Protein AF-A0A519RXR5-F1 (afdb_monomer)

Foldseek 3Di:
DVVVVVVVVVVVVVVVPPDPDPDDDDPADWDADPVNQWIWGWDDDDPDTDIFTADGPCQADPVPRHGQFCCVDPDNVRRHHHNHGDD

Sequence (87 aa):
MFKSLLLLLALWLGVASQAAQAQTLSPLGIWTNADKKATYEIYKCGDKLCGKLVTLAVPNDPATGKPKLDAKNPEPKLQTRPLLGLV

Solvent-accessible surface area (backbone atoms only — not comparable to full-atom values): 5341 Å² total; per-residue (Å²): 110,72,70,59,51,52,53,51,51,54,55,53,58,60,68,71,66,72,74,79,76,80,80,73,89,66,83,65,45,81,46,63,49,96,83,64,48,39,31,34,36,31,43,80,57,82,99,41,81,42,55,29,33,71,45,48,76,71,52,41,36,89,89,76,68,42,71,34,47,31,66,82,46,91,52,72,90,51,22,77,40,56,44,72,66,40,108

Structure (mmCIF, N/CA/C/O backbone):
data_AF-A0A519RXR5-F1
#
_entry.id   AF-A0A519RXR5-F1
#
loop_
_atom_site.group_PDB
_atom_site.id
_atom_site.type_symbol
_atom_site.label_atom_id
_atom_site.label_alt_id
_atom_site.label_comp_id
_atom_site.label_asym_id
_atom_site.label_entity_id
_atom_site.label_seq_id
_atom_site.pdbx_PDB_ins_code
_atom_site.Cartn_x
_atom_site.Cartn_y
_atom_site.Cartn_z
_atom_site.occupancy
_atom_site.B_iso_or_equiv
_atom_site.auth_seq_id
_atom_site.auth_comp_id
_atom_site.auth_asym_id
_atom_site.auth_atom_id
_atom_site.pdbx_PDB_model_num
ATOM 1 N N . MET A 1 1 ? 58.358 3.839 -29.891 1.00 63.81 1 MET A N 1
ATOM 2 C CA . MET A 1 1 ? 57.215 4.499 -30.564 1.00 63.81 1 MET A CA 1
ATOM 3 C C . MET A 1 1 ? 56.070 3.520 -30.828 1.00 63.81 1 MET A C 1
ATOM 5 O O . MET A 1 1 ? 55.005 3.719 -30.267 1.00 63.81 1 MET A O 1
ATOM 9 N N . PHE A 1 2 ? 56.282 2.417 -31.561 1.00 68.25 2 PHE A N 1
ATOM 10 C CA . PHE A 1 2 ? 55.213 1.454 -31.902 1.00 68.25 2 PHE A CA 1
ATOM 11 C C . PHE A 1 2 ? 54.564 0.745 -30.689 1.00 68.25 2 PHE A C 1
ATOM 13 O O . PHE A 1 2 ? 53.345 0.646 -30.609 1.00 68.25 2 PHE A O 1
ATOM 20 N N . LYS A 1 3 ? 55.357 0.329 -29.687 1.00 64.50 3 LYS A N 1
ATOM 21 C CA . LYS A 1 3 ? 54.844 -0.267 -28.431 1.00 64.50 3 LYS A CA 1
ATOM 22 C C . LYS A 1 3 ? 53.996 0.704 -27.601 1.00 64.50 3 LYS A C 1
ATOM 24 O O . LYS A 1 3 ? 52.994 0.300 -27.025 1.00 64.50 3 LYS A O 1
ATOM 29 N N . SER A 1 4 ? 54.381 1.979 -27.568 1.00 73.00 4 SER A N 1
ATOM 30 C CA . SER A 1 4 ? 53.629 3.036 -26.881 1.00 73.00 4 SER A CA 1
ATOM 31 C C . SER A 1 4 ? 52.301 3.322 -27.588 1.00 73.00 4 SER A C 1
ATOM 33 O O . SER A 1 4 ? 51.294 3.528 -26.925 1.00 73.00 4 SER A O 1
ATOM 35 N N . LEU A 1 5 ? 52.281 3.258 -28.924 1.00 76.44 5 LEU A N 1
ATOM 36 C CA . LEU A 1 5 ? 51.066 3.416 -29.727 1.00 76.44 5 LEU A CA 1
ATOM 37 C C . LEU A 1 5 ? 50.084 2.248 -29.523 1.00 76.44 5 LEU A C 1
ATOM 39 O O . LEU A 1 5 ? 48.887 2.472 -29.390 1.00 76.44 5 LEU A O 1
ATOM 43 N N . LEU A 1 6 ? 50.593 1.016 -29.417 1.00 79.19 6 LEU A N 1
ATOM 44 C CA . LEU A 1 6 ? 49.786 -0.172 -29.109 1.00 79.19 6 LEU A CA 1
ATOM 45 C C . LEU A 1 6 ? 49.182 -0.125 -27.696 1.00 79.19 6 LEU A C 1
ATOM 47 O O . LEU A 1 6 ? 48.024 -0.489 -27.515 1.00 79.19 6 LEU A O 1
ATOM 51 N N . LEU A 1 7 ? 49.936 0.365 -26.707 1.00 80.25 7 LEU A N 1
ATOM 52 C CA . LEU A 1 7 ? 49.447 0.565 -25.337 1.00 80.25 7 LEU A CA 1
ATOM 53 C C . LEU A 1 7 ? 48.343 1.626 -25.261 1.00 80.25 7 LEU A C 1
ATOM 55 O O . LEU A 1 7 ? 47.343 1.425 -24.576 1.00 80.25 7 LEU A O 1
ATOM 59 N N . LEU A 1 8 ? 48.495 2.729 -25.997 1.00 81.69 8 LEU A N 1
ATOM 60 C CA . LEU A 1 8 ? 47.481 3.782 -26.076 1.00 81.69 8 LEU A CA 1
ATOM 61 C C . LEU A 1 8 ? 46.210 3.299 -26.789 1.00 81.69 8 LEU A C 1
ATOM 63 O O . LEU A 1 8 ? 45.107 3.602 -26.341 1.00 81.69 8 LEU A O 1
ATOM 67 N N . LEU A 1 9 ? 46.352 2.493 -27.845 1.00 79.62 9 LEU A N 1
ATOM 68 C CA . LEU A 1 9 ? 45.221 1.892 -28.553 1.00 79.62 9 LEU A CA 1
ATOM 69 C C . LEU A 1 9 ? 44.459 0.888 -27.671 1.00 79.62 9 LEU A C 1
ATOM 71 O O . LEU A 1 9 ? 43.230 0.885 -27.665 1.00 79.62 9 LEU A O 1
ATOM 75 N N . ALA A 1 10 ? 45.172 0.079 -26.882 1.00 78.31 10 ALA A N 1
ATOM 76 C CA . ALA A 1 10 ? 44.565 -0.854 -25.934 1.00 78.31 10 ALA A CA 1
ATOM 77 C C . ALA A 1 10 ? 43.813 -0.133 -24.800 1.00 78.31 10 ALA A C 1
ATOM 79 O O . ALA A 1 10 ? 42.710 -0.545 -24.441 1.00 78.31 10 ALA A O 1
ATOM 80 N N . LEU A 1 11 ? 44.361 0.973 -24.278 1.00 76.62 11 LEU A N 1
ATOM 81 C CA . LEU A 1 11 ? 43.653 1.807 -23.302 1.00 76.62 11 LEU A CA 1
ATOM 82 C C . LEU A 1 11 ? 42.381 2.428 -23.895 1.00 76.62 11 LEU A C 1
ATOM 84 O O . LEU A 1 11 ? 41.351 2.468 -23.227 1.00 76.62 11 LEU A O 1
ATOM 88 N N . TRP A 1 12 ? 42.430 2.885 -25.148 1.00 72.25 12 TRP A N 1
ATOM 89 C CA . TRP A 1 12 ? 41.287 3.527 -25.799 1.00 72.25 12 TRP A CA 1
ATOM 90 C C . TRP A 1 12 ? 40.135 2.546 -26.071 1.00 72.25 12 TRP A C 1
ATOM 92 O O . TRP A 1 12 ? 38.972 2.873 -25.833 1.00 72.25 12 TRP A O 1
ATOM 102 N N . LEU A 1 13 ? 40.458 1.308 -26.461 1.00 70.75 13 LEU A N 1
ATOM 103 C CA . LEU A 1 13 ? 39.477 0.230 -26.631 1.00 70.75 13 LEU A CA 1
ATOM 104 C C . LEU A 1 13 ? 38.843 -0.216 -25.302 1.00 70.75 13 LEU A C 1
ATOM 106 O O . LEU A 1 13 ? 37.668 -0.578 -25.280 1.00 70.75 13 LEU A O 1
ATOM 110 N N . GLY A 1 14 ? 39.581 -0.146 -24.187 1.00 68.44 14 GLY A N 1
ATOM 111 C CA . GLY A 1 14 ? 39.054 -0.470 -22.856 1.00 68.44 14 GLY A CA 1
ATOM 112 C C . GLY A 1 14 ? 37.961 0.497 -22.385 1.00 68.44 14 GLY A C 1
ATOM 113 O O . GLY A 1 14 ? 36.947 0.062 -21.839 1.00 68.44 14 GLY A O 1
ATOM 114 N N . VAL A 1 15 ? 38.116 1.798 -22.656 1.00 63.47 15 VAL A N 1
ATOM 115 C CA . VAL A 1 15 ? 37.150 2.841 -22.249 1.00 63.47 15 VAL A CA 1
ATOM 116 C C . VAL A 1 15 ? 35.873 2.812 -23.101 1.00 63.47 15 VAL A C 1
ATOM 118 O O . VAL A 1 15 ? 34.795 3.127 -22.602 1.00 63.47 15 VAL A O 1
ATOM 121 N N . ALA A 1 16 ? 35.961 2.372 -24.360 1.00 61.47 16 ALA A N 1
ATOM 122 C CA . ALA A 1 16 ? 34.827 2.314 -25.288 1.00 61.47 16 ALA A CA 1
ATOM 123 C C . ALA A 1 16 ? 33.828 1.165 -25.015 1.00 61.47 16 ALA A C 1
ATOM 125 O O . ALA A 1 16 ? 32.777 1.107 -25.647 1.00 61.47 16 ALA A O 1
ATOM 126 N N . SER A 1 17 ? 34.134 0.252 -24.086 1.00 62.19 17 SER A N 1
ATOM 127 C CA . SER A 1 17 ? 33.330 -0.958 -23.836 1.00 62.19 17 SER A CA 1
ATOM 128 C C . SER A 1 17 ? 32.198 -0.793 -22.812 1.00 62.19 17 SER A C 1
ATOM 130 O O . SER A 1 17 ? 31.413 -1.719 -22.607 1.00 62.19 17 SER A O 1
ATOM 132 N N . GLN A 1 18 ? 32.049 0.382 -22.193 1.00 67.19 18 GLN A N 1
ATOM 133 C CA . GLN A 1 18 ? 30.923 0.648 -21.297 1.00 67.19 18 GLN A CA 1
ATOM 134 C C . GLN A 1 18 ? 29.699 1.089 -22.103 1.00 67.19 18 GLN A C 1
ATOM 136 O O . GLN A 1 18 ? 29.403 2.276 -22.226 1.00 67.19 18 GLN A O 1
ATOM 141 N N . ALA A 1 19 ? 28.977 0.119 -22.667 1.00 67.62 19 ALA A N 1
ATOM 142 C CA . ALA A 1 19 ? 27.640 0.364 -23.187 1.00 67.62 19 ALA A CA 1
ATOM 143 C C . ALA A 1 19 ? 26.747 0.825 -22.025 1.00 67.62 19 ALA A C 1
ATOM 145 O O . ALA A 1 19 ? 26.446 0.051 -21.115 1.00 67.62 19 ALA A O 1
ATOM 146 N N . ALA A 1 20 ? 26.342 2.095 -22.037 1.00 69.50 20 ALA A N 1
ATOM 147 C CA . ALA A 1 20 ? 25.356 2.604 -21.098 1.00 69.50 20 ALA A CA 1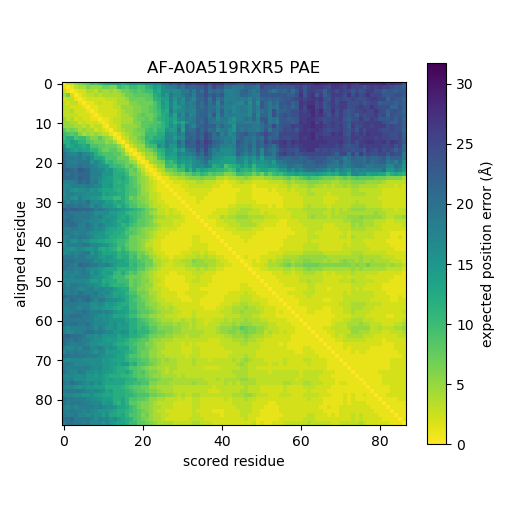
ATOM 148 C C . ALA A 1 20 ? 24.065 1.793 -21.271 1.00 69.50 20 ALA A C 1
ATOM 150 O O . ALA A 1 20 ? 23.412 1.862 -22.313 1.00 69.50 20 ALA A O 1
ATOM 151 N N . GLN A 1 21 ? 23.703 0.989 -20.270 1.00 72.81 21 GLN A N 1
ATOM 152 C CA . GLN A 1 21 ? 22.404 0.333 -20.276 1.00 72.81 21 GLN A CA 1
ATOM 153 C C . GLN A 1 21 ? 21.337 1.407 -20.087 1.00 72.81 21 GLN A C 1
ATOM 155 O O . GLN A 1 21 ? 21.317 2.104 -19.072 1.00 72.81 21 GLN A O 1
ATOM 160 N N . ALA A 1 22 ? 20.454 1.555 -21.074 1.00 74.00 22 ALA A N 1
ATOM 161 C CA . ALA A 1 22 ? 19.288 2.407 -20.930 1.00 74.00 22 ALA A CA 1
ATOM 162 C C . ALA A 1 22 ? 18.435 1.862 -19.779 1.00 74.00 22 ALA A C 1
ATOM 164 O O . ALA A 1 22 ? 17.941 0.734 -19.842 1.00 74.00 22 ALA A O 1
ATOM 165 N N . GLN A 1 23 ? 18.277 2.649 -18.715 1.00 76.44 23 GLN A N 1
ATOM 166 C CA . GLN A 1 23 ? 17.331 2.307 -17.666 1.00 76.44 23 GLN A CA 1
ATOM 167 C C . GLN A 1 23 ? 15.926 2.377 -18.260 1.00 76.44 23 GLN A C 1
ATOM 169 O O . GLN A 1 23 ? 15.448 3.440 -18.655 1.00 76.44 23 GLN A O 1
ATOM 174 N N . THR A 1 24 ? 15.257 1.233 -18.345 1.00 83.25 24 THR A N 1
ATOM 175 C CA . THR A 1 24 ? 13.831 1.194 -18.657 1.00 83.25 24 THR A CA 1
ATOM 176 C C . THR A 1 24 ? 13.070 1.797 -17.485 1.00 83.25 24 THR A C 1
ATOM 178 O O . THR A 1 24 ? 13.214 1.323 -16.355 1.00 83.25 24 THR A O 1
ATOM 181 N N . LEU A 1 25 ? 12.253 2.820 -17.747 1.00 88.00 25 LEU A N 1
ATOM 182 C CA . LEU A 1 25 ? 11.347 3.363 -16.739 1.00 88.00 25 LEU A CA 1
ATOM 183 C C . LEU A 1 25 ? 10.452 2.238 -16.219 1.00 88.00 25 LEU A C 1
ATOM 185 O O . LEU A 1 25 ? 9.812 1.526 -16.993 1.00 88.00 25 LEU A O 1
ATOM 189 N N . SER A 1 26 ? 10.433 2.076 -14.902 1.00 92.00 26 SER A N 1
ATOM 190 C CA . SER A 1 26 ? 9.669 1.036 -14.232 1.00 92.00 26 SER A CA 1
ATOM 191 C C . SER A 1 26 ? 8.855 1.664 -13.107 1.00 92.00 26 SER A C 1
ATOM 193 O O . SER A 1 26 ? 9.416 2.416 -12.310 1.00 92.00 26 SER A O 1
ATOM 195 N N . PRO A 1 27 ? 7.554 1.351 -13.000 1.00 94.75 27 PRO A N 1
ATOM 196 C CA . PRO A 1 27 ? 6.751 1.771 -11.861 1.00 94.75 27 PRO A CA 1
ATOM 197 C C . PRO A 1 27 ? 7.045 0.932 -10.608 1.00 94.75 27 PRO A C 1
ATOM 199 O O . PRO A 1 27 ? 6.515 1.235 -9.547 1.00 94.75 27 PRO A O 1
ATOM 202 N N . LEU A 1 28 ? 7.852 -0.131 -10.708 1.00 96.81 28 LEU A N 1
ATOM 203 C CA . LEU A 1 28 ? 8.140 -1.021 -9.584 1.00 96.81 28 LEU A CA 1
ATOM 204 C C . LEU A 1 28 ? 8.941 -0.312 -8.490 1.00 96.81 28 LEU A C 1
ATOM 206 O O . LEU A 1 28 ? 9.890 0.412 -8.784 1.00 96.81 28 LEU A O 1
ATOM 210 N N . GLY A 1 29 ? 8.597 -0.589 -7.234 1.00 97.38 29 GLY A N 1
ATOM 211 C CA . GLY A 1 29 ? 9.311 -0.078 -6.067 1.00 97.38 29 GLY A CA 1
ATOM 212 C C . GLY A 1 29 ? 8.399 0.569 -5.033 1.00 97.38 29 GLY A C 1
ATOM 213 O O . GLY A 1 29 ? 7.175 0.442 -5.087 1.00 97.38 29 GLY A O 1
ATOM 214 N N . ILE A 1 30 ? 9.024 1.254 -4.073 1.00 98.06 30 ILE A N 1
ATOM 215 C CA . ILE A 1 30 ? 8.334 1.966 -2.998 1.00 98.06 30 ILE A CA 1
ATOM 216 C C . ILE A 1 30 ? 8.159 3.430 -3.383 1.00 98.06 30 ILE A C 1
ATOM 218 O O . ILE A 1 30 ? 9.125 4.138 -3.659 1.00 98.06 30 ILE A O 1
ATOM 222 N N . TRP A 1 31 ? 6.916 3.884 -3.332 1.00 98.00 31 TRP A N 1
ATOM 223 C CA . TRP A 1 31 ? 6.512 5.241 -3.661 1.00 98.00 31 TRP A CA 1
ATOM 224 C C . TRP A 1 31 ? 5.821 5.888 -2.476 1.00 98.00 31 TRP A C 1
ATOM 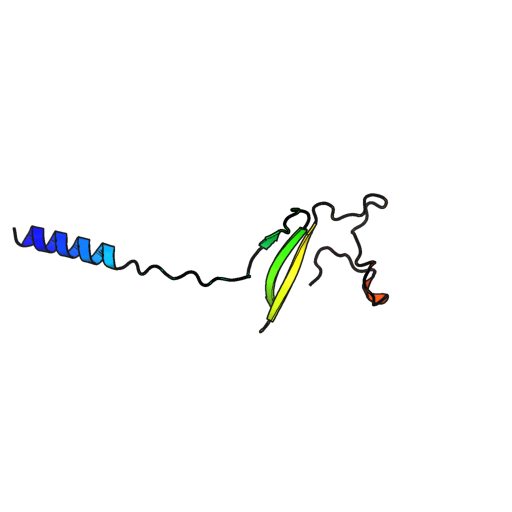226 O O . TRP A 1 31 ? 5.222 5.212 -1.644 1.00 98.00 31 TRP A O 1
ATOM 236 N N . THR A 1 32 ? 5.857 7.213 -2.412 1.00 97.75 32 THR A N 1
ATOM 237 C CA . THR A 1 32 ? 5.069 7.986 -1.451 1.00 97.75 32 THR A CA 1
ATOM 238 C C . THR A 1 32 ? 4.178 8.975 -2.186 1.00 97.75 32 THR A C 1
ATOM 240 O O . THR A 1 32 ? 4.490 9.383 -3.305 1.00 97.75 32 THR A O 1
ATOM 243 N N . ASN A 1 33 ? 3.051 9.348 -1.583 1.00 95.94 33 ASN A N 1
ATOM 244 C CA . ASN A 1 33 ? 2.216 10.409 -2.136 1.00 95.94 33 ASN A CA 1
ATOM 245 C C . ASN A 1 33 ? 2.833 11.796 -1.881 1.00 95.94 33 ASN A C 1
ATOM 247 O O . ASN A 1 33 ? 3.708 11.947 -1.031 1.00 95.94 33 ASN A O 1
ATOM 251 N N . ALA A 1 34 ? 2.352 12.822 -2.591 1.00 97.44 34 ALA A N 1
ATOM 252 C CA . ALA A 1 34 ? 2.864 14.193 -2.467 1.00 97.44 34 ALA A CA 1
ATOM 253 C C . ALA A 1 34 ? 2.851 14.709 -1.013 1.00 97.44 34 ALA A C 1
ATOM 255 O O . ALA A 1 34 ? 3.810 15.331 -0.561 1.00 97.44 34 ALA A O 1
ATOM 256 N N . ASP A 1 35 ? 1.805 14.356 -0.261 1.00 96.75 35 ASP A N 1
ATOM 257 C CA . ASP A 1 35 ? 1.646 14.721 1.151 1.00 96.75 35 ASP A CA 1
ATOM 258 C C . ASP A 1 35 ? 2.549 13.926 2.111 1.00 96.75 35 ASP A C 1
ATOM 260 O O . ASP A 1 35 ? 2.539 14.191 3.312 1.00 96.75 35 ASP A O 1
ATOM 264 N N . LYS A 1 36 ? 3.275 12.911 1.623 1.00 95.94 36 LYS A N 1
ATOM 265 C CA . LYS A 1 36 ? 4.117 11.993 2.412 1.00 95.94 36 LYS A CA 1
ATOM 266 C C . LYS A 1 36 ? 3.373 11.292 3.560 1.00 95.94 36 LYS A C 1
ATOM 268 O O . LYS A 1 36 ? 3.956 10.950 4.586 1.00 95.94 36 LYS A O 1
ATOM 273 N N . LYS A 1 37 ? 2.064 11.076 3.400 1.00 97.12 37 LYS A N 1
ATOM 274 C CA . LYS A 1 37 ? 1.184 10.454 4.408 1.00 97.12 37 LYS A CA 1
ATOM 275 C C . LYS A 1 37 ? 1.053 8.944 4.253 1.00 97.12 37 LYS A C 1
ATOM 277 O O . LYS A 1 37 ? 0.601 8.286 5.188 1.00 97.12 37 LYS A O 1
ATOM 282 N N . ALA A 1 38 ? 1.403 8.410 3.091 1.00 97.50 38 ALA A N 1
ATOM 283 C CA . ALA A 1 38 ? 1.303 6.995 2.781 1.00 97.50 38 ALA A CA 1
ATOM 284 C C . ALA A 1 38 ? 2.473 6.562 1.898 1.00 97.50 38 ALA A C 1
ATOM 286 O O . ALA A 1 38 ? 2.952 7.349 1.072 1.00 97.50 38 ALA A O 1
ATOM 287 N N . THR A 1 39 ? 2.908 5.314 2.055 1.00 98.25 39 THR A N 1
ATOM 288 C CA . THR A 1 39 ? 3.806 4.669 1.095 1.00 98.25 39 THR A CA 1
ATOM 289 C C . THR A 1 39 ? 3.160 3.438 0.489 1.00 98.25 39 THR A C 1
ATOM 291 O O . THR A 1 39 ? 2.415 2.717 1.156 1.00 98.25 39 THR A O 1
ATOM 294 N N . TYR A 1 40 ? 3.452 3.216 -0.785 1.00 98.31 40 TYR A N 1
ATOM 295 C CA . TYR A 1 40 ? 2.894 2.149 -1.593 1.00 98.31 40 TYR A CA 1
ATOM 296 C C . TYR A 1 40 ? 4.023 1.345 -2.218 1.00 98.31 40 TYR A C 1
ATOM 298 O O . TYR A 1 40 ? 4.977 1.925 -2.729 1.00 98.31 40 TYR A O 1
ATOM 306 N N . GLU A 1 41 ? 3.902 0.027 -2.214 1.00 98.50 41 GLU A N 1
ATOM 307 C CA . GLU A 1 41 ? 4.764 -0.856 -2.990 1.00 98.50 41 GLU A CA 1
ATOM 308 C C . GLU A 1 41 ? 4.044 -1.240 -4.269 1.00 98.50 41 GLU A C 1
ATOM 310 O O . GLU A 1 41 ? 2.969 -1.834 -4.216 1.00 98.50 41 GLU A O 1
ATOM 315 N N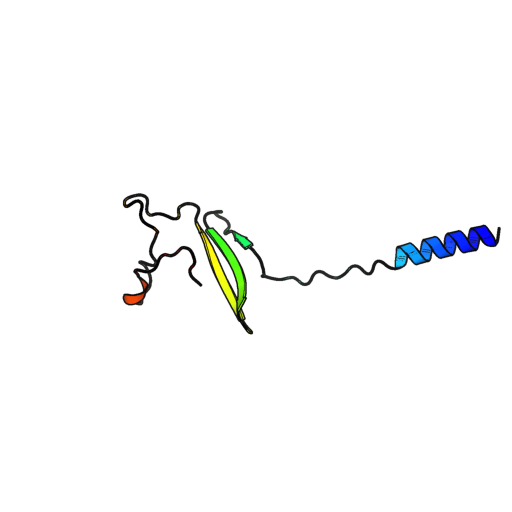 . ILE A 1 42 ? 4.644 -0.921 -5.410 1.00 98.50 42 ILE A N 1
ATOM 316 C CA . ILE A 1 42 ? 4.196 -1.420 -6.704 1.00 98.50 42 ILE A CA 1
ATOM 317 C C . ILE A 1 42 ? 5.070 -2.619 -7.056 1.00 98.50 42 ILE A C 1
ATOM 319 O O . ILE A 1 42 ? 6.288 -2.491 -7.204 1.00 98.50 42 ILE A O 1
ATOM 323 N N . TYR A 1 43 ? 4.444 -3.783 -7.203 1.00 98.19 43 TYR A N 1
ATOM 324 C CA . TYR A 1 43 ? 5.124 -5.050 -7.459 1.00 98.19 43 TYR A CA 1
ATOM 325 C C . TYR A 1 43 ? 4.401 -5.871 -8.534 1.00 98.19 43 TYR A C 1
ATOM 327 O O . TYR A 1 43 ? 3.229 -5.640 -8.841 1.00 98.19 43 TYR A O 1
ATOM 335 N N . LYS A 1 44 ? 5.104 -6.837 -9.135 1.00 97.62 44 LYS A N 1
ATOM 336 C CA . LYS A 1 44 ? 4.502 -7.764 -10.104 1.00 97.62 44 LYS A CA 1
ATOM 337 C C . LYS A 1 44 ? 3.654 -8.810 -9.381 1.00 97.62 44 LYS A C 1
ATOM 339 O O . LYS A 1 44 ? 4.137 -9.462 -8.460 1.00 97.62 44 LYS A O 1
ATOM 344 N N . CYS A 1 45 ? 2.428 -9.019 -9.844 1.00 97.25 45 CYS A N 1
ATOM 345 C CA . CYS A 1 45 ? 1.517 -10.053 -9.360 1.00 97.25 45 CYS A CA 1
ATOM 346 C C . CYS A 1 45 ? 0.962 -10.844 -10.557 1.00 97.25 45 CYS A C 1
ATOM 348 O O . CYS A 1 45 ? -0.108 -10.556 -11.093 1.00 97.25 45 CYS A O 1
ATOM 350 N N . GLY A 1 46 ? 1.746 -11.821 -11.025 1.00 95.88 46 GLY A N 1
ATOM 351 C CA . GLY A 1 46 ? 1.515 -12.487 -12.311 1.00 95.88 46 GLY A CA 1
ATOM 352 C C . GLY A 1 46 ? 1.793 -11.534 -13.475 1.00 95.88 46 GLY A C 1
ATOM 353 O O . GLY A 1 46 ? 2.802 -10.829 -13.470 1.00 95.88 46 GLY A O 1
ATOM 354 N N . ASP A 1 47 ? 0.863 -11.467 -14.427 1.00 96.38 47 ASP A N 1
ATOM 355 C CA . ASP A 1 47 ? 0.954 -10.590 -15.606 1.00 96.38 47 ASP A CA 1
ATOM 356 C C . ASP A 1 47 ? 0.494 -9.146 -15.334 1.00 96.38 47 ASP A C 1
ATOM 358 O O . ASP A 1 47 ? 0.369 -8.332 -16.249 1.00 96.38 47 ASP A O 1
ATOM 362 N N . LYS A 1 48 ? 0.207 -8.815 -14.070 1.00 96.81 48 LYS A N 1
ATOM 363 C CA . LYS A 1 48 ? -0.283 -7.504 -13.634 1.00 96.81 48 LYS A CA 1
ATOM 364 C C . LYS A 1 48 ? 0.699 -6.829 -12.683 1.00 96.81 48 LYS A C 1
ATOM 366 O O . LYS A 1 48 ? 1.627 -7.443 -12.152 1.00 96.81 48 LYS A O 1
ATOM 371 N N . LEU A 1 49 ? 0.445 -5.550 -12.438 1.00 97.81 49 LEU A N 1
ATOM 372 C CA . LEU A 1 49 ? 1.013 -4.819 -11.315 1.00 97.81 49 LEU A CA 1
ATOM 373 C C . LEU A 1 49 ? -0.024 -4.735 -10.200 1.00 97.81 49 LEU A C 1
ATOM 375 O O . LEU A 1 49 ? -1.192 -4.449 -10.458 1.00 97.81 49 LEU A O 1
ATOM 379 N N . CYS A 1 50 ? 0.428 -4.963 -8.976 1.00 98.19 50 CYS A N 1
ATOM 380 C CA . CYS A 1 50 ? -0.348 -4.773 -7.764 1.00 98.19 50 CYS A CA 1
ATOM 381 C C . CYS A 1 50 ? 0.286 -3.661 -6.932 1.00 98.19 50 CYS A C 1
ATOM 383 O O . CYS A 1 50 ? 1.495 -3.431 -7.006 1.00 98.19 50 CYS A O 1
ATOM 385 N N . GLY A 1 51 ? -0.545 -2.972 -6.155 1.00 98.06 51 GLY A N 1
ATOM 386 C CA . GLY A 1 51 ? -0.127 -1.901 -5.262 1.00 98.06 51 GLY A CA 1
ATOM 387 C C . GLY A 1 51 ? -0.482 -2.255 -3.829 1.00 98.06 51 GLY A C 1
ATOM 388 O O . GLY A 1 51 ? -1.654 -2.451 -3.540 1.00 98.06 51 GLY A O 1
ATOM 389 N N . LYS A 1 52 ? 0.501 -2.311 -2.930 1.00 98.38 52 LYS A N 1
ATOM 390 C CA . LYS A 1 52 ? 0.265 -2.539 -1.502 1.00 98.38 52 LYS A CA 1
ATOM 391 C C . LYS A 1 52 ? 0.432 -1.253 -0.712 1.00 98.38 52 LYS A C 1
ATOM 393 O O . LYS A 1 52 ? 1.45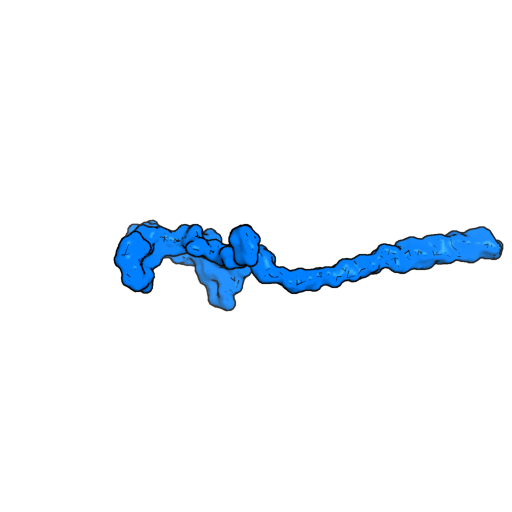4 -0.592 -0.858 1.00 98.38 52 LYS A O 1
ATOM 398 N N . LEU A 1 53 ? -0.500 -0.922 0.181 1.00 98.12 53 LEU A N 1
ATOM 399 C CA . LEU A 1 53 ? -0.299 0.161 1.153 1.00 98.12 53 LEU A CA 1
ATOM 400 C C . LEU A 1 53 ? 0.658 -0.311 2.261 1.00 98.12 53 LEU A C 1
ATOM 402 O O . LEU A 1 53 ? 0.253 -1.044 3.162 1.00 98.12 53 LEU A O 1
ATOM 406 N N . VAL A 1 54 ? 1.930 0.086 2.195 1.00 97.94 54 VAL A N 1
ATOM 407 C CA . VAL A 1 54 ? 2.991 -0.425 3.084 1.00 97.94 54 VAL A CA 1
ATOM 408 C C . VAL A 1 54 ? 3.084 0.363 4.37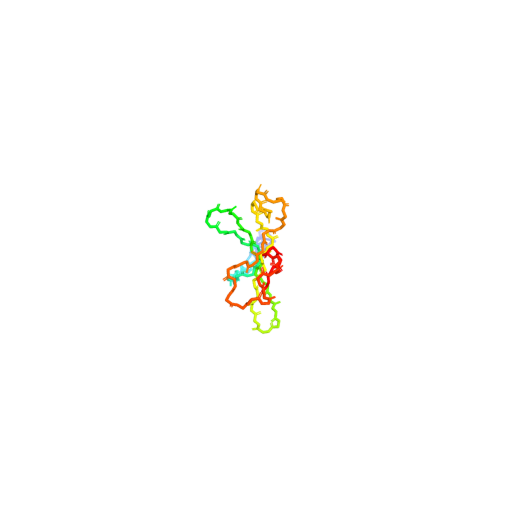8 1.00 97.94 54 VAL A C 1
ATOM 410 O O . VAL A 1 54 ? 3.272 -0.230 5.438 1.00 97.94 54 VAL A O 1
ATOM 413 N N . THR A 1 55 ? 2.938 1.688 4.319 1.00 97.56 55 THR A N 1
ATOM 414 C CA . THR A 1 55 ? 2.938 2.529 5.52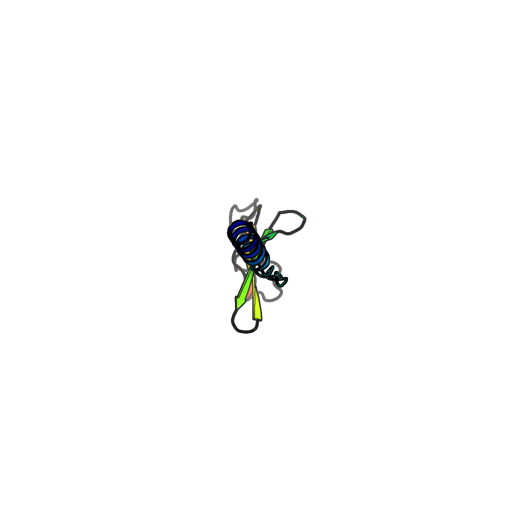1 1.00 97.56 55 THR A CA 1
ATOM 415 C C . THR A 1 55 ? 1.897 3.635 5.451 1.00 97.56 55 THR A C 1
ATOM 417 O O . THR A 1 55 ? 1.534 4.127 4.382 1.00 97.56 55 THR A O 1
ATOM 420 N N . LEU A 1 56 ? 1.447 4.050 6.632 1.00 97.62 56 LEU A N 1
ATOM 421 C CA . LEU A 1 56 ? 0.660 5.251 6.862 1.00 97.62 56 LEU A CA 1
ATOM 422 C C . LEU A 1 56 ? 1.384 6.078 7.921 1.00 97.62 56 LEU A C 1
ATOM 424 O O . LEU A 1 56 ? 1.780 5.531 8.945 1.00 97.62 56 LEU A O 1
ATOM 428 N N . ALA A 1 57 ? 1.502 7.390 7.716 1.00 96.69 57 ALA A N 1
ATOM 429 C CA . ALA A 1 57 ? 2.068 8.299 8.717 1.00 96.69 57 ALA A CA 1
ATOM 430 C C . ALA A 1 57 ? 1.272 8.264 10.034 1.00 96.69 57 ALA A C 1
ATOM 432 O O . ALA A 1 57 ? 1.828 8.424 11.114 1.00 96.69 57 ALA A O 1
ATOM 433 N N . VAL A 1 58 ? -0.037 8.015 9.936 1.00 96.62 58 VAL A N 1
ATOM 434 C CA . VAL A 1 58 ? -0.936 7.796 11.074 1.00 96.62 58 VAL A CA 1
ATOM 435 C C . VAL A 1 58 ? -1.701 6.491 10.812 1.00 96.62 58 VAL A C 1
ATOM 437 O O . VAL A 1 58 ? -2.759 6.545 10.171 1.00 96.62 58 VAL A O 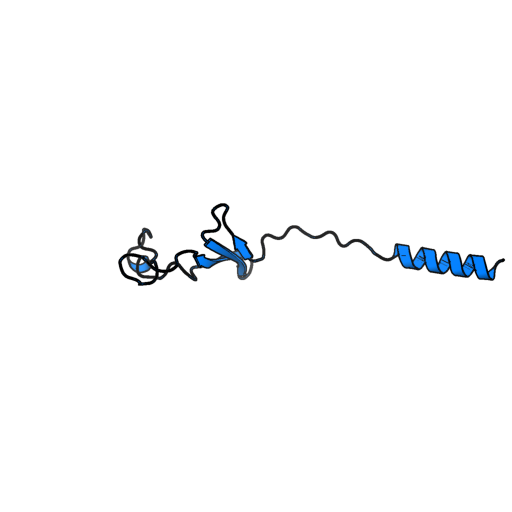1
ATOM 440 N N . PRO A 1 59 ? -1.156 5.324 11.213 1.00 95.50 59 PRO A N 1
ATOM 441 C CA . PRO A 1 59 ? -1.722 4.010 10.885 1.00 95.50 59 PRO A CA 1
ATOM 442 C C . PRO A 1 59 ? -2.927 3.643 11.757 1.00 95.50 59 PRO A C 1
ATOM 444 O O . PRO A 1 59 ? -3.810 2.910 11.311 1.00 95.50 59 PRO A O 1
ATOM 447 N N . ASN A 1 60 ? -2.990 4.203 12.964 1.00 97.69 60 ASN A N 1
ATOM 448 C CA . ASN A 1 60 ? -4.076 3.990 13.909 1.00 97.69 60 ASN A CA 1
ATOM 449 C C . ASN A 1 60 ? -5.017 5.198 13.934 1.00 97.69 60 ASN A C 1
ATOM 451 O O . ASN A 1 60 ? -4.616 6.333 13.672 1.00 97.69 60 ASN A O 1
ATOM 455 N N . ASP A 1 61 ? -6.284 4.951 14.222 1.00 95.69 61 ASP A N 1
ATOM 456 C CA . ASP A 1 61 ? -7.280 5.971 14.490 1.00 95.69 61 ASP A CA 1
ATOM 457 C C . ASP A 1 61 ? -6.937 6.699 15.810 1.00 95.69 61 ASP A C 1
ATOM 459 O O . ASP A 1 61 ? -6.773 6.036 16.837 1.00 95.69 61 ASP A O 1
ATOM 463 N N . PRO A 1 62 ? -6.806 8.039 15.817 1.00 94.69 62 PRO A N 1
ATOM 464 C CA . PRO A 1 62 ? -6.389 8.776 17.011 1.00 94.69 62 PRO A CA 1
ATOM 465 C C . PRO A 1 62 ? -7.371 8.720 18.186 1.00 94.69 62 PRO A C 1
ATOM 467 O O . PRO A 1 62 ? -6.948 8.912 19.321 1.00 94.69 62 PRO A O 1
ATOM 470 N N . ALA A 1 63 ? -8.663 8.488 17.936 1.00 95.38 63 ALA A N 1
ATOM 471 C CA . ALA A 1 63 ? -9.676 8.448 18.987 1.00 95.38 63 ALA A CA 1
ATOM 472 C C . ALA A 1 63 ? -9.726 7.078 19.676 1.00 95.38 63 ALA A C 1
ATOM 474 O O . ALA A 1 63 ? -9.961 6.991 20.878 1.00 95.38 63 ALA A O 1
ATOM 475 N N . THR A 1 64 ? -9.501 6.003 18.919 1.00 95.81 64 THR A N 1
ATOM 476 C CA . THR A 1 64 ? -9.627 4.624 19.420 1.00 95.81 64 THR A CA 1
ATOM 477 C C . THR A 1 64 ? -8.292 3.924 19.664 1.00 95.81 64 THR A C 1
ATOM 479 O O . THR A 1 64 ? -8.262 2.889 20.328 1.00 95.81 64 THR A O 1
ATOM 482 N N . GLY A 1 65 ? -7.196 4.428 19.093 1.00 96.88 65 GLY A N 1
ATOM 483 C CA . GLY A 1 65 ? -5.878 3.788 19.107 1.00 96.88 65 GLY A CA 1
ATOM 484 C C . GLY A 1 65 ? -5.772 2.523 18.244 1.00 96.88 65 GLY A C 1
ATOM 485 O O . GLY A 1 65 ? -4.702 1.918 18.179 1.00 96.88 65 GLY A O 1
ATOM 486 N N . LYS A 1 66 ? -6.851 2.112 17.568 1.00 96.88 66 LYS A N 1
ATOM 487 C CA . LYS A 1 66 ? -6.914 0.889 16.751 1.00 96.88 66 LYS A CA 1
ATOM 488 C C . LYS A 1 66 ? -6.479 1.155 15.306 1.00 96.88 66 LYS A C 1
ATOM 490 O O . LYS A 1 66 ? -6.564 2.299 14.869 1.00 96.88 66 LYS A O 1
ATOM 495 N N . PRO A 1 67 ? -6.062 0.136 14.532 1.00 97.69 67 PRO A N 1
ATOM 496 C CA . PRO A 1 67 ? -5.748 0.309 13.115 1.00 97.69 67 PRO A CA 1
ATOM 497 C C . PRO A 1 67 ? -6.895 0.961 12.342 1.00 97.69 67 PRO A C 1
ATOM 499 O O . PRO A 1 67 ? -8.061 0.622 12.549 1.00 97.69 67 PRO A O 1
ATOM 502 N N . LYS A 1 68 ? -6.566 1.871 11.420 1.00 97.44 68 LYS A N 1
ATOM 503 C CA . LYS A 1 68 ? -7.561 2.428 10.500 1.00 97.44 68 LYS A CA 1
ATOM 504 C C . LYS A 1 68 ? -8.129 1.319 9.625 1.00 97.44 68 LYS A C 1
ATOM 506 O O . LYS A 1 68 ? -7.371 0.558 9.025 1.00 97.44 68 LYS A O 1
ATOM 511 N N . LEU A 1 69 ? -9.452 1.258 9.544 1.00 97.31 69 LEU A N 1
ATOM 512 C CA . LEU A 1 69 ? -10.175 0.264 8.757 1.00 97.31 69 LEU A CA 1
ATOM 513 C C . LEU A 1 69 ? -10.610 0.841 7.409 1.00 97.31 69 LEU A C 1
ATOM 515 O O . LEU A 1 69 ? -10.689 2.061 7.242 1.00 97.31 69 LEU A O 1
ATOM 519 N N . ASP A 1 70 ? -10.939 -0.035 6.465 1.00 97.00 70 ASP A N 1
ATOM 520 C CA . ASP A 1 70 ? -11.506 0.301 5.155 1.00 97.00 70 ASP A CA 1
ATOM 521 C C . ASP A 1 70 ? -12.981 0.743 5.253 1.00 97.00 70 ASP A C 1
ATOM 523 O O . ASP A 1 70 ? -13.847 0.334 4.486 1.00 97.00 70 ASP A O 1
ATOM 527 N N . ALA A 1 71 ? -13.297 1.591 6.232 1.00 96.06 71 ALA A N 1
ATOM 528 C CA . ALA A 1 71 ? -14.662 1.941 6.625 1.00 96.06 71 ALA A CA 1
ATOM 529 C C . ALA A 1 71 ? -15.489 2.605 5.506 1.00 96.06 71 ALA A C 1
ATOM 531 O O . ALA A 1 71 ? -16.709 2.685 5.606 1.00 96.06 71 ALA A O 1
ATOM 532 N N . LYS A 1 72 ? -14.834 3.096 4.446 1.00 96.50 72 LYS A N 1
ATOM 533 C CA . LYS A 1 72 ? -15.478 3.714 3.277 1.00 96.50 72 LYS A CA 1
ATOM 534 C C . LYS A 1 72 ? -15.728 2.732 2.129 1.00 96.50 72 LYS A C 1
ATOM 536 O O . LYS A 1 72 ? -16.199 3.159 1.077 1.00 96.50 72 LYS A O 1
ATOM 541 N N . ASN A 1 73 ? -15.408 1.450 2.296 1.00 97.81 73 ASN A N 1
ATOM 542 C CA . ASN A 1 73 ? -15.660 0.452 1.269 1.00 97.81 73 ASN A CA 1
ATOM 543 C C . ASN A 1 73 ? -17.173 0.311 1.015 1.00 97.81 73 ASN A C 1
ATOM 545 O O . ASN A 1 73 ? -17.926 0.149 1.978 1.00 97.81 73 ASN A O 1
ATOM 549 N N . PRO A 1 74 ? -17.651 0.352 -0.241 1.00 98.00 74 PRO A N 1
ATOM 550 C CA . PRO A 1 74 ? -19.069 0.160 -0.541 1.00 98.00 74 PRO A CA 1
ATOM 551 C C . PRO A 1 74 ? -19.580 -1.241 -0.172 1.00 98.00 74 PRO A C 1
ATOM 553 O O . PRO A 1 74 ? -20.771 -1.404 0.074 1.00 98.00 74 PRO A O 1
ATOM 556 N N . GLU A 1 75 ? -18.705 -2.247 -0.105 1.00 98.06 75 GLU A N 1
ATOM 557 C CA . GLU A 1 75 ? -19.050 -3.598 0.331 1.00 98.06 75 GLU A CA 1
ATOM 558 C C . GLU A 1 75 ? -18.943 -3.709 1.864 1.00 98.06 75 GLU A C 1
ATOM 560 O O . GLU A 1 75 ? -17.830 -3.696 2.401 1.00 98.06 75 GLU A O 1
ATOM 565 N N . PRO A 1 76 ? -20.054 -3.908 2.604 1.00 97.75 76 PRO A N 1
ATOM 566 C CA . PRO A 1 76 ? -20.034 -3.873 4.072 1.00 97.75 76 PRO A CA 1
ATOM 567 C C . PRO A 1 76 ? -19.094 -4.905 4.705 1.00 97.75 76 PRO A C 1
ATOM 569 O O . PRO A 1 76 ? -18.428 -4.628 5.699 1.00 97.75 76 PRO A O 1
ATOM 572 N N . LYS A 1 77 ? -18.978 -6.087 4.088 1.00 97.56 77 LYS A N 1
ATOM 573 C CA . LYS A 1 77 ? -18.082 -7.164 4.539 1.00 97.56 77 LYS A CA 1
ATOM 574 C C . LYS A 1 77 ? -16.598 -6.777 4.508 1.00 97.56 77 LYS A C 1
ATOM 576 O O . LYS A 1 77 ? -15.799 -7.406 5.191 1.00 97.56 77 LYS A O 1
ATOM 581 N N . LEU A 1 78 ? -16.226 -5.785 3.696 1.00 97.88 78 LEU A N 1
ATOM 582 C CA . LEU A 1 78 ? -14.848 -5.327 3.557 1.00 97.88 78 LEU A CA 1
ATOM 583 C C . LEU A 1 78 ? -14.530 -4.164 4.498 1.00 97.88 78 LEU A C 1
ATOM 585 O O . LEU A 1 78 ? -13.358 -3.907 4.735 1.00 97.88 78 LEU A O 1
ATOM 589 N N . GLN A 1 79 ? -15.525 -3.496 5.088 1.00 97.94 79 GLN A N 1
ATOM 590 C CA . GLN A 1 79 ? -15.303 -2.297 5.908 1.00 97.94 79 GLN A CA 1
ATOM 591 C C . GLN A 1 79 ? -14.522 -2.547 7.203 1.00 97.94 79 GLN A C 1
ATOM 593 O O . GLN A 1 79 ? -13.998 -1.612 7.806 1.00 97.94 79 GLN A O 1
ATOM 598 N N . THR A 1 80 ? -14.434 -3.803 7.640 1.00 96.50 80 THR A N 1
ATOM 599 C CA . THR A 1 80 ? -13.790 -4.202 8.897 1.00 96.50 80 THR A CA 1
ATOM 600 C C . THR A 1 80 ? -12.312 -4.550 8.747 1.00 96.50 80 THR A C 1
ATOM 602 O O . THR A 1 80 ? -11.630 -4.754 9.752 1.00 96.50 80 THR A O 1
ATOM 605 N N . ARG A 1 81 ? -11.790 -4.621 7.516 1.00 97.38 81 ARG A N 1
ATOM 606 C CA . ARG A 1 81 ? -10.378 -4.940 7.278 1.00 97.38 81 ARG A CA 1
ATOM 607 C C . ARG A 1 81 ? -9.487 -3.713 7.523 1.00 97.38 81 ARG A C 1
ATOM 609 O O . ARG A 1 81 ? -9.903 -2.598 7.201 1.00 97.38 81 ARG A O 1
ATOM 616 N N . PRO A 1 82 ? -8.264 -3.878 8.051 1.00 97.25 82 PRO A N 1
ATOM 617 C CA . PRO A 1 82 ? -7.304 -2.781 8.156 1.00 97.25 82 PRO A CA 1
ATOM 618 C C . PRO A 1 82 ? -6.945 -2.208 6.780 1.00 97.25 82 PRO A C 1
ATOM 620 O O . PRO A 1 82 ? -6.828 -2.962 5.820 1.00 97.25 82 PRO A O 1
ATOM 623 N N . LEU A 1 83 ? -6.724 -0.893 6.693 1.00 96.81 83 LEU A N 1
ATOM 624 C CA . LEU A 1 83 ? -6.205 -0.238 5.485 1.00 96.81 83 LEU A CA 1
ATOM 625 C C . LEU A 1 83 ? -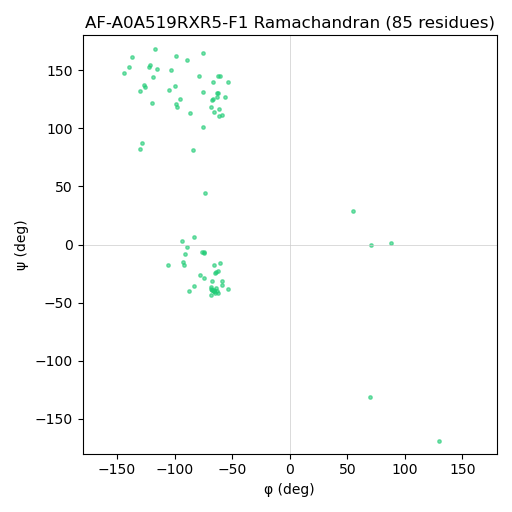4.752 -0.631 5.218 1.00 96.81 83 LEU A C 1
ATOM 627 O O . LEU A 1 83 ? -4.357 -0.883 4.081 1.00 96.81 83 LEU A O 1
ATOM 631 N N . LEU A 1 84 ? -3.942 -0.642 6.276 1.00 97.06 84 LEU A N 1
ATOM 632 C CA . LEU A 1 84 ? -2.528 -0.963 6.177 1.00 97.06 84 LEU A CA 1
ATOM 633 C C . LEU A 1 84 ? -2.357 -2.408 5.697 1.00 97.06 84 LEU A C 1
ATOM 635 O O . LEU A 1 84 ? -2.899 -3.335 6.294 1.00 97.06 84 LEU A O 1
ATOM 639 N N . GLY A 1 85 ? -1.576 -2.588 4.636 1.00 96.69 85 GLY A N 1
ATOM 640 C CA . GLY A 1 85 ? -1.322 -3.885 4.023 1.00 96.69 85 GLY A CA 1
ATOM 641 C C . GLY A 1 85 ? -2.330 -4.312 2.958 1.00 96.69 85 GLY A C 1
ATOM 642 O O . GLY A 1 85 ? -2.145 -5.398 2.411 1.00 96.69 85 GLY A O 1
ATOM 643 N N . LEU A 1 86 ? -3.342 -3.493 2.640 1.00 96.94 86 LEU A N 1
ATOM 644 C CA . LEU A 1 86 ? -4.256 -3.770 1.530 1.00 96.94 86 LEU A CA 1
ATOM 645 C C . LEU A 1 86 ? -3.539 -3.803 0.186 1.00 96.94 86 LEU A C 1
ATOM 647 O O . LEU A 1 86 ? -2.605 -3.029 -0.035 1.00 96.94 86 LEU A O 1
ATOM 651 N N . VAL A 1 87 ? -4.039 -4.692 -0.674 1.00 95.06 87 VAL A N 1
ATOM 652 C CA . VAL A 1 87 ? -3.657 -4.924 -2.071 1.00 95.06 87 VAL A CA 1
ATOM 653 C C . VAL A 1 87 ? -4.906 -4.827 -2.935 1.00 95.06 87 VAL A C 1
ATOM 655 O O . VAL A 1 87 ? -5.960 -5.324 -2.468 1.00 95.06 87 VAL A O 1
#

Radius of gyration: 25.77 Å; Cα contacts (8 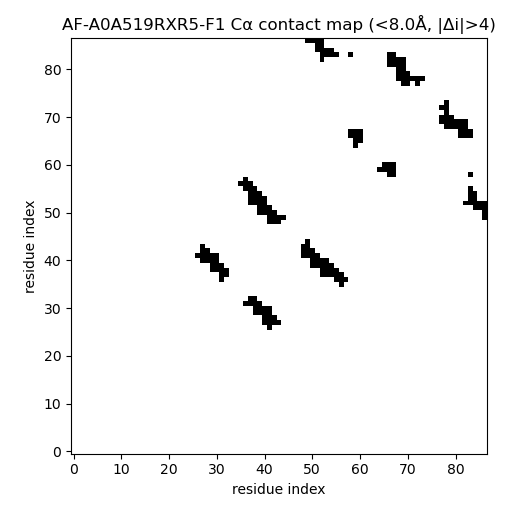Å, |Δi|>4): 103; chains: 1; bounding box: 77×27×51 Å

Mean predicted aligned error: 8.63 Å

Secondary structure (DSSP, 8-state):
-HHHHHHHHHHHHHHTT-----------EEEE-TTSSEEEEEEEETTEEEEEEEEESS-B-TTT-SBPB-TT-SSGGGTTSBSTT--

pLDDT: mean 90.07, std 11.66, range [61.47, 98.5]

Nearest PDB structures (foldseek):
  2nwv-assembly1_A-2  TM=3.058E-01  e=9.968E-01  Trichormus variabilis